Protein AF-A0A6H5GUN4-F1 (afdb_monomer_lite)

Sequence (93 aa):
MFGMSINWRPVVRRKHTVLPSVEFPQIAKNANQWSDINILLCGDPGTSKSQLLNYVYNLVPKSQYTSGKGSSAVGLTAYVTKDPETRQLVLQT

InterPro domains:
  IPR001208 MCM domain [PF00493] (29-92)
  IPR001208 MCM domain [PS50051] (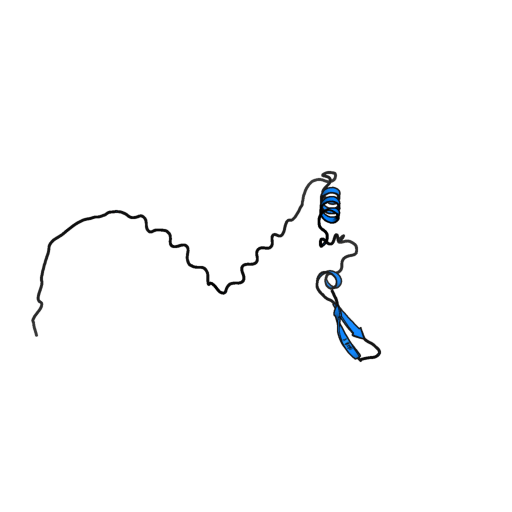35-93)
  IPR027417 P-loop containing nucleoside triphosphate hydrolase [G3DSA:3.40.50.300] (14-93)
  IPR031327 Mini-chromosome maintenance protein [PTHR11630] (35-92)

Radius of gyration: 31.81 Å; chains: 1; bounding box: 38×92×42 Å

Foldseek 3Di:
DDDDDDDDDDDDDDPPPPPPPPPPPPPPPPDPPDPDDDDDDDDDPPPCPVVVVVVVQVVDPPDDDDDVVPDDPCNVPWHWDQDPPPRDTDIDD

Structure (mmCIF, N/CA/C/O backbone):
data_AF-A0A6H5GUN4-F1
#
_entry.id   AF-A0A6H5GUN4-F1
#
loop_
_atom_site.group_PDB
_atom_site.id
_atom_site.type_symbol
_atom_site.label_atom_id
_atom_site.label_alt_id
_atom_site.label_comp_id
_atom_site.label_asym_id
_atom_site.label_entity_id
_atom_site.label_seq_id
_atom_site.pdbx_PDB_ins_code
_atom_site.Cartn_x
_atom_site.Cartn_y
_atom_site.Cartn_z
_atom_site.occupancy
_atom_site.B_iso_or_equiv
_atom_site.auth_seq_id
_atom_site.auth_comp_id
_atom_site.auth_asym_id
_atom_site.auth_atom_id
_atom_site.pdbx_PDB_model_num
ATOM 1 N N . MET A 1 1 ? -10.647 -81.117 15.711 1.00 44.69 1 MET A N 1
ATOM 2 C CA . MET A 1 1 ? -9.382 -81.651 15.173 1.00 44.69 1 MET A CA 1
ATOM 3 C C . MET A 1 1 ? -9.657 -82.139 13.752 1.00 44.69 1 MET A C 1
ATOM 5 O O . MET A 1 1 ? -10.500 -83.002 13.589 1.00 44.69 1 MET A O 1
ATOM 9 N N . PHE A 1 2 ? -8.994 -81.496 12.784 1.00 39.38 2 PHE A N 1
ATOM 10 C CA . PHE A 1 2 ? -8.870 -81.774 11.341 1.00 39.38 2 PHE A CA 1
ATOM 11 C C . PHE A 1 2 ? -10.087 -81.704 10.402 1.00 39.38 2 PHE A C 1
ATOM 13 O O . PHE A 1 2 ? -10.996 -82.518 10.432 1.00 39.38 2 PHE A O 1
ATOM 20 N N . GLY A 1 3 ? -9.991 -80.750 9.473 1.00 42.72 3 GLY A N 1
ATOM 21 C CA . GLY A 1 3 ? -10.811 -80.642 8.270 1.00 42.72 3 GLY A CA 1
ATOM 22 C C . GLY A 1 3 ? -10.320 -79.520 7.350 1.00 42.72 3 GLY A C 1
ATOM 23 O O . GLY A 1 3 ? -11.115 -78.693 6.922 1.00 42.72 3 GLY A O 1
ATOM 24 N N . MET A 1 4 ? -9.003 -79.433 7.106 1.00 45.06 4 MET A N 1
ATOM 25 C CA . MET A 1 4 ? -8.421 -78.554 6.080 1.00 45.06 4 MET A CA 1
ATOM 26 C C . MET A 1 4 ? -8.903 -79.026 4.702 1.00 45.06 4 MET A C 1
ATOM 28 O O . MET A 1 4 ? -8.427 -80.041 4.202 1.00 45.06 4 MET A O 1
ATOM 32 N N . SER A 1 5 ? -9.839 -78.294 4.093 1.00 46.56 5 SER A N 1
ATOM 33 C CA . SER A 1 5 ? -10.202 -78.483 2.688 1.00 46.56 5 SER A CA 1
ATOM 34 C C . SER A 1 5 ? -9.378 -77.529 1.833 1.00 46.56 5 SER A C 1
ATOM 36 O O . SER A 1 5 ? -9.562 -76.312 1.839 1.00 46.56 5 SER A O 1
ATOM 38 N N . ILE A 1 6 ? -8.405 -78.118 1.154 1.00 50.44 6 ILE A N 1
ATOM 39 C CA . ILE A 1 6 ? -7.510 -77.488 0.199 1.00 50.44 6 ILE A CA 1
ATOM 40 C C . ILE A 1 6 ? -8.197 -77.618 -1.163 1.00 50.44 6 ILE A C 1
ATOM 42 O O . ILE A 1 6 ? -8.400 -78.739 -1.624 1.00 50.44 6 ILE A O 1
ATOM 46 N N . ASN A 1 7 ? -8.527 -76.510 -1.831 1.00 38.34 7 ASN A N 1
ATOM 47 C CA . ASN A 1 7 ? -8.867 -76.558 -3.254 1.00 38.34 7 ASN A CA 1
ATOM 48 C C . ASN A 1 7 ? -7.968 -75.607 -4.052 1.00 38.34 7 ASN A C 1
ATOM 50 O O . ASN A 1 7 ? -7.958 -74.392 -3.849 1.00 38.34 7 ASN A O 1
ATOM 54 N N . TRP A 1 8 ? -7.174 -76.213 -4.932 1.00 37.06 8 TRP A N 1
ATOM 55 C CA . TRP A 1 8 ? -6.163 -75.597 -5.776 1.00 37.06 8 TRP A CA 1
ATOM 56 C C . TRP A 1 8 ? -6.631 -75.586 -7.247 1.00 37.06 8 TRP A C 1
ATOM 58 O O . TRP A 1 8 ? -6.685 -76.641 -7.869 1.00 37.06 8 TRP A O 1
ATOM 68 N N . ARG A 1 9 ? -6.745 -74.360 -7.805 1.00 33.75 9 ARG A N 1
ATOM 69 C CA . ARG A 1 9 ? -6.527 -73.929 -9.224 1.00 33.75 9 ARG A CA 1
ATOM 70 C C . ARG A 1 9 ? -7.668 -74.180 -10.246 1.00 33.75 9 ARG A C 1
ATOM 72 O O . ARG A 1 9 ? -8.448 -75.091 -10.019 1.00 33.75 9 ARG A O 1
ATOM 79 N N . PRO A 1 10 ? -7.773 -73.415 -11.377 1.00 39.62 10 PRO A N 1
ATOM 80 C CA . PRO A 1 10 ? -6.713 -72.649 -12.064 1.00 39.62 10 PRO A CA 1
ATOM 81 C C . PRO A 1 10 ? -7.027 -71.222 -12.599 1.00 39.62 10 PRO A C 1
ATOM 83 O O . PRO A 1 10 ? -8.116 -70.887 -13.033 1.00 39.62 10 PRO A O 1
ATOM 86 N N . VAL A 1 11 ? -5.967 -70.402 -12.600 1.00 60.56 11 VAL A N 1
ATOM 87 C CA . VAL A 1 11 ? -5.488 -69.460 -13.639 1.00 60.56 11 VAL A CA 1
ATOM 88 C C . VAL A 1 11 ? -6.471 -69.000 -14.734 1.00 60.56 11 VAL A C 1
ATOM 90 O O . VAL A 1 11 ? -6.701 -69.730 -15.688 1.00 60.56 11 VAL A O 1
ATOM 93 N N . VAL A 1 12 ? -6.792 -67.696 -14.746 1.00 47.34 12 VAL A N 1
ATOM 94 C CA . VAL A 1 12 ? -6.794 -66.886 -15.983 1.00 47.34 12 VAL A CA 1
ATOM 95 C C . VAL A 1 12 ? -6.111 -65.545 -15.714 1.00 47.34 12 VAL A C 1
ATOM 97 O O . VAL A 1 12 ? -6.619 -64.665 -15.025 1.00 47.34 12 VAL A O 1
ATOM 100 N N . ARG A 1 13 ? -4.918 -65.402 -16.296 1.00 48.44 13 ARG A N 1
ATOM 101 C CA . ARG A 1 13 ? -4.229 -64.128 -16.496 1.00 48.44 13 ARG A CA 1
ATOM 102 C C . ARG A 1 13 ? -5.042 -63.261 -17.460 1.00 48.44 13 ARG A C 1
ATOM 104 O O . ARG A 1 13 ? -5.152 -63.602 -18.632 1.00 48.44 13 ARG A O 1
ATOM 111 N N . ARG A 1 14 ? -5.458 -62.078 -17.017 1.00 35.81 14 ARG A N 1
ATOM 112 C CA . ARG A 1 14 ? -5.480 -60.878 -17.865 1.00 35.81 14 ARG A CA 1
ATOM 113 C C . ARG A 1 14 ? -4.844 -59.738 -17.086 1.00 35.81 14 ARG A C 1
ATOM 115 O O . ARG A 1 14 ? -5.518 -59.000 -16.383 1.00 35.81 14 ARG A O 1
ATOM 122 N N . LYS A 1 15 ? -3.523 -59.596 -17.211 1.00 39.84 15 LYS A N 1
ATOM 123 C CA . LYS A 1 15 ? -2.872 -58.316 -16.923 1.00 39.84 15 LYS A CA 1
ATOM 124 C C . LYS A 1 15 ? -3.169 -57.382 -18.096 1.00 39.84 15 LYS A C 1
ATOM 126 O O . LYS A 1 15 ? -2.321 -57.181 -18.954 1.00 39.84 15 LYS A O 1
ATOM 131 N N . HIS A 1 16 ? -4.386 -56.850 -18.151 1.00 40.91 16 HIS A N 1
ATOM 132 C CA . HIS A 1 16 ? -4.538 -55.513 -18.699 1.00 40.91 16 HIS A CA 1
ATOM 133 C C . HIS A 1 16 ? -4.050 -54.594 -17.589 1.00 40.91 16 HIS A C 1
ATOM 135 O O . HIS A 1 16 ? -4.757 -54.372 -16.609 1.00 40.91 16 HIS A O 1
ATOM 141 N N . THR A 1 17 ? -2.806 -54.136 -17.695 1.00 42.22 17 THR A N 1
ATOM 142 C CA . THR A 1 17 ? -2.325 -53.001 -16.911 1.00 42.22 17 THR A CA 1
ATOM 143 C C . THR A 1 17 ? -3.094 -51.780 -17.408 1.00 42.22 17 THR A C 1
ATOM 145 O O . THR A 1 17 ? -2.604 -51.005 -18.222 1.00 42.22 17 THR A O 1
ATOM 148 N N . VAL A 1 18 ? -4.343 -51.642 -16.966 1.00 51.47 18 VAL A N 1
ATOM 149 C CA . VAL A 1 18 ? -4.916 -50.321 -16.754 1.00 51.47 18 VAL A CA 1
ATOM 150 C C . VAL A 1 18 ? -3.984 -49.690 -15.736 1.00 51.47 18 VAL A C 1
ATOM 152 O O . VAL A 1 18 ? -3.934 -50.114 -14.581 1.00 51.47 18 VAL A O 1
ATOM 155 N N . LEU A 1 19 ? -3.140 -48.766 -16.204 1.00 50.38 19 LEU A N 1
ATOM 156 C CA . LEU A 1 19 ? -2.488 -47.822 -15.307 1.00 50.38 19 LEU A CA 1
ATOM 157 C C . LEU A 1 19 ? -3.595 -47.333 -14.374 1.00 50.38 19 LEU A C 1
ATOM 159 O O . LEU A 1 19 ? -4.659 -46.986 -14.900 1.00 50.38 19 LEU A O 1
ATOM 163 N N . PRO A 1 20 ? -3.420 -47.385 -13.041 1.00 47.28 20 PRO A N 1
ATOM 164 C CA . PRO A 1 20 ? -4.426 -46.832 -12.160 1.00 47.28 20 PRO A CA 1
ATOM 165 C C . PRO A 1 20 ? -4.644 -45.412 -12.657 1.00 47.28 20 PRO A C 1
ATOM 167 O O . PRO A 1 20 ? -3.698 -44.622 -12.709 1.00 47.28 20 PRO A O 1
ATOM 170 N N . SER A 1 21 ? -5.860 -45.133 -13.134 1.00 48.66 21 SER A N 1
ATOM 171 C CA . SER A 1 21 ? -6.334 -43.771 -13.268 1.00 48.66 21 SER A CA 1
ATOM 172 C C . SER A 1 21 ? -5.927 -43.126 -11.962 1.00 48.66 21 SER A C 1
ATOM 174 O O . SER A 1 21 ? -6.325 -43.603 -10.900 1.00 48.66 21 SER A O 1
ATOM 176 N N . VAL A 1 22 ? -5.000 -42.173 -12.035 1.00 54.50 22 VAL A N 1
ATOM 177 C CA . VAL A 1 22 ? -4.599 -41.401 -10.874 1.00 54.50 22 VAL A CA 1
ATOM 178 C C . VAL A 1 22 ? -5.875 -40.673 -10.497 1.00 54.50 22 VAL A C 1
ATOM 180 O O . VAL A 1 22 ? -6.218 -39.654 -11.090 1.00 54.50 22 VAL A O 1
ATOM 183 N N . GLU A 1 23 ? -6.660 -41.287 -9.615 1.00 53.34 23 GLU A N 1
ATOM 184 C CA . GLU A 1 23 ? -7.741 -40.630 -8.916 1.00 53.34 23 GLU A CA 1
ATOM 185 C C . GLU A 1 23 ? -7.030 -39.546 -8.134 1.00 53.34 23 GLU A C 1
ATOM 187 O O . GLU A 1 23 ? -6.453 -39.787 -7.072 1.00 53.34 23 GLU A O 1
ATOM 192 N N . PHE A 1 24 ? -6.975 -38.359 -8.741 1.00 57.06 24 PHE A N 1
ATOM 193 C CA . PHE A 1 24 ? -6.639 -37.150 -8.030 1.00 57.06 24 PHE A CA 1
ATOM 194 C C . PHE A 1 24 ? -7.502 -37.188 -6.769 1.00 57.06 24 PHE A C 1
ATOM 196 O O . PHE A 1 24 ? -8.730 -37.286 -6.899 1.00 57.06 24 PHE A O 1
ATOM 203 N N . PRO A 1 25 ? -6.887 -37.216 -5.571 1.00 56.22 25 PRO A N 1
ATOM 204 C CA . PRO A 1 25 ? -7.645 -37.254 -4.341 1.00 56.22 25 PRO A CA 1
ATOM 205 C C . PRO A 1 25 ? -8.665 -36.128 -4.432 1.00 56.22 25 PRO A C 1
ATOM 207 O O . PRO A 1 25 ? -8.297 -35.002 -4.766 1.00 56.22 25 PRO A O 1
ATOM 210 N N . GLN A 1 26 ? -9.941 -36.443 -4.214 1.00 63.28 26 GLN A N 1
ATOM 211 C CA . GLN A 1 26 ? -11.007 -35.449 -4.155 1.00 63.28 26 GLN A CA 1
ATOM 212 C C . GLN A 1 26 ? -10.738 -34.588 -2.919 1.00 63.28 26 GLN A C 1
ATOM 214 O O . GLN A 1 26 ? -11.261 -34.861 -1.836 1.00 63.28 26 GLN A O 1
ATOM 219 N N . ILE A 1 27 ? -9.829 -33.617 -3.074 1.00 64.19 27 ILE A N 1
ATOM 220 C CA . ILE A 1 27 ? -9.437 -32.639 -2.066 1.00 64.19 27 ILE A CA 1
ATOM 221 C C . ILE A 1 27 ? -10.740 -32.105 -1.490 1.00 64.19 27 ILE A C 1
ATOM 223 O O . ILE A 1 27 ? -11.634 -31.709 -2.238 1.00 64.19 27 ILE A O 1
ATOM 227 N N . ALA A 1 28 ? -10.862 -32.238 -0.169 1.00 60.25 28 ALA A N 1
ATOM 228 C CA . ALA A 1 28 ? -12.084 -32.050 0.594 1.00 60.25 28 ALA A CA 1
ATOM 229 C C . ALA A 1 28 ? -12.970 -30.950 -0.007 1.00 60.25 28 ALA A C 1
ATOM 231 O O . ALA A 1 28 ? -12.572 -29.790 -0.060 1.00 60.25 28 ALA A O 1
ATOM 232 N N . LYS A 1 29 ? -14.194 -31.314 -0.410 1.00 61.84 29 LYS A N 1
ATOM 233 C CA . LYS A 1 29 ? -15.192 -30.425 -1.042 1.00 61.84 29 LYS A CA 1
ATOM 234 C C . LYS A 1 29 ? -15.592 -29.199 -0.192 1.00 61.84 29 LYS A C 1
ATOM 236 O O . LYS A 1 29 ? -16.384 -28.387 -0.645 1.00 61.84 29 LYS A O 1
ATOM 241 N N . ASN A 1 30 ? -15.036 -29.076 1.016 1.00 62.38 30 ASN A N 1
ATOM 242 C CA . ASN A 1 30 ? -15.262 -28.002 1.983 1.00 62.38 30 ASN A CA 1
ATOM 243 C C . ASN A 1 30 ? -13.993 -27.176 2.273 1.00 62.38 30 ASN A C 1
ATOM 245 O O . ASN A 1 30 ? -13.978 -26.390 3.218 1.00 62.38 30 ASN A O 1
ATOM 249 N N . ALA A 1 31 ? -12.906 -27.372 1.521 1.00 67.44 31 ALA A N 1
ATOM 250 C CA . ALA A 1 31 ? -11.752 -26.491 1.601 1.00 67.44 31 ALA A CA 1
ATOM 251 C C . ALA A 1 31 ? -12.031 -25.249 0.747 1.00 67.44 31 ALA A C 1
ATOM 253 O O . ALA A 1 31 ? -12.161 -25.350 -0.472 1.00 67.44 31 ALA A O 1
ATOM 254 N N . ASN A 1 32 ? -12.107 -24.077 1.380 1.00 70.81 32 ASN A N 1
ATOM 255 C CA . ASN A 1 32 ? -12.063 -22.809 0.659 1.00 70.81 32 ASN A CA 1
ATOM 256 C C . ASN A 1 32 ? -10.697 -22.716 -0.030 1.00 70.81 32 ASN A C 1
ATOM 258 O O . ASN A 1 32 ? -9.685 -22.440 0.613 1.00 70.81 32 ASN A O 1
ATOM 262 N N . GLN A 1 33 ? -10.657 -23.008 -1.327 1.00 74.75 33 GLN A N 1
ATOM 263 C CA . GLN A 1 33 ? -9.453 -22.836 -2.127 1.00 74.75 33 GLN A CA 1
ATOM 264 C C . GLN A 1 33 ? -9.291 -21.340 -2.401 1.00 74.75 33 GLN A C 1
ATOM 266 O O . GLN A 1 33 ? -10.056 -20.766 -3.173 1.00 74.75 33 GLN A O 1
ATOM 271 N N . TRP A 1 34 ? -8.326 -20.695 -1.744 1.00 72.00 34 TRP A N 1
ATOM 272 C CA . TRP A 1 34 ? -7.970 -19.317 -2.073 1.00 72.00 34 TRP A CA 1
ATOM 273 C C . TRP A 1 34 ? -7.371 -19.273 -3.479 1.00 72.00 34 TRP A C 1
ATOM 275 O O . TRP A 1 34 ? -6.346 -19.895 -3.749 1.00 72.00 34 TRP A O 1
ATOM 285 N N . SER A 1 35 ? -8.040 -18.551 -4.374 1.00 80.12 35 SER A N 1
ATOM 286 C CA . SER A 1 35 ? -7.652 -18.368 -5.775 1.00 80.12 35 SER A CA 1
ATOM 287 C C . SER A 1 35 ? -6.748 -17.151 -6.005 1.00 80.12 35 SER A C 1
ATOM 289 O O . SER A 1 35 ? -6.497 -16.790 -7.153 1.00 80.12 35 SER A O 1
ATOM 291 N N . ASP A 1 36 ? -6.287 -16.496 -4.939 1.00 87.56 36 ASP A N 1
ATOM 292 C CA . ASP A 1 36 ? -5.589 -15.215 -5.027 1.00 87.56 36 ASP A CA 1
ATOM 293 C C . ASP A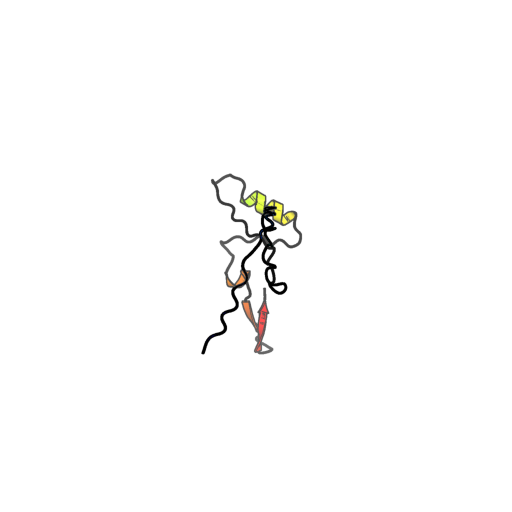 1 36 ? -4.077 -15.394 -5.206 1.00 87.56 36 ASP A C 1
ATOM 295 O O . ASP A 1 36 ? -3.440 -16.235 -4.568 1.00 87.56 36 ASP A O 1
ATOM 299 N N . ILE A 1 37 ? -3.494 -14.579 -6.088 1.00 88.25 37 ILE A N 1
ATOM 300 C CA . ILE A 1 37 ? -2.079 -14.648 -6.467 1.00 88.25 37 ILE A CA 1
ATOM 301 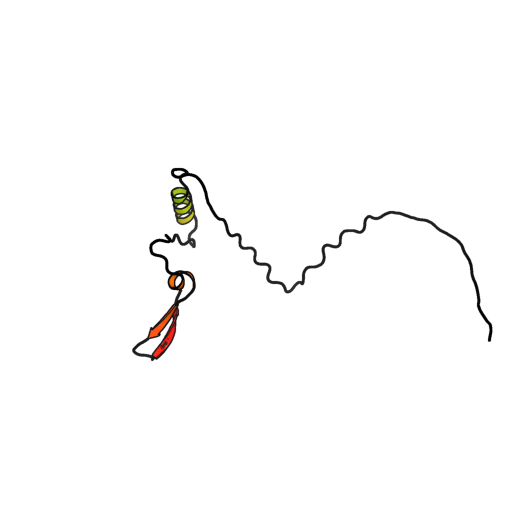C C . ILE A 1 37 ? -1.359 -13.405 -5.948 1.00 88.25 37 ILE A C 1
ATOM 303 O O . ILE A 1 37 ? -1.716 -12.280 -6.293 1.00 88.25 37 ILE A O 1
ATOM 307 N N . ASN A 1 38 ? -0.285 -13.620 -5.185 1.00 90.19 38 ASN A N 1
ATOM 308 C CA . ASN A 1 38 ? 0.607 -12.561 -4.717 1.00 90.19 38 ASN A CA 1
ATOM 309 C C . ASN A 1 38 ? 1.863 -12.512 -5.594 1.00 90.19 38 ASN A C 1
ATOM 311 O O . ASN A 1 38 ? 2.537 -13.527 -5.772 1.00 90.19 38 ASN A O 1
ATOM 315 N N . ILE A 1 39 ? 2.198 -11.334 -6.126 1.00 90.56 39 ILE A N 1
ATOM 316 C CA . ILE A 1 39 ? 3.344 -11.138 -7.025 1.00 90.56 39 ILE A CA 1
ATOM 317 C C . ILE A 1 39 ? 4.302 -10.117 -6.407 1.00 90.56 39 ILE A C 1
ATOM 319 O O . ILE A 1 39 ? 3.893 -9.023 -6.027 1.00 90.56 39 ILE A O 1
ATOM 323 N N . LEU A 1 40 ? 5.591 -10.461 -6.347 1.00 92.00 40 LEU A N 1
ATOM 324 C CA . LEU A 1 40 ? 6.669 -9.561 -5.934 1.00 92.00 40 LEU A CA 1
ATOM 325 C C . LEU A 1 40 ? 7.501 -9.155 -7.154 1.00 92.00 40 LEU A C 1
ATOM 327 O O . LEU A 1 40 ? 7.989 -10.011 -7.888 1.00 92.00 40 LEU A O 1
ATOM 331 N N . LEU A 1 41 ? 7.714 -7.852 -7.339 1.00 89.25 41 LEU A N 1
ATOM 332 C CA . LEU A 1 41 ? 8.524 -7.310 -8.430 1.00 89.25 41 LEU A CA 1
ATOM 333 C C . LEU A 1 41 ? 9.865 -6.778 -7.898 1.00 89.25 41 LEU A C 1
ATOM 335 O O . LEU A 1 41 ? 9.912 -5.757 -7.213 1.00 89.25 41 LEU A O 1
ATOM 339 N N . CYS A 1 42 ? 10.968 -7.448 -8.242 1.00 90.56 42 CYS A N 1
ATOM 340 C CA . CYS A 1 42 ? 12.338 -7.053 -7.889 1.00 90.56 42 CYS A CA 1
ATOM 341 C C . CYS A 1 42 ? 13.202 -6.901 -9.157 1.00 90.56 42 CYS A C 1
ATOM 343 O O . CYS A 1 42 ? 12.891 -7.491 -10.184 1.00 90.56 42 CYS A O 1
ATOM 345 N N . GLY A 1 43 ? 14.249 -6.070 -9.118 1.00 91.56 43 GLY A N 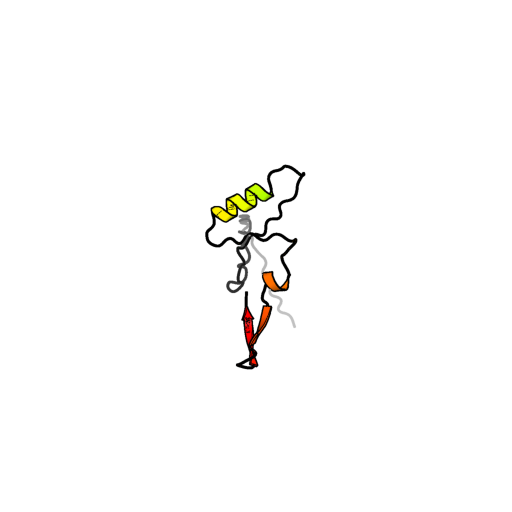1
ATOM 346 C CA . GLY A 1 43 ? 15.102 -5.795 -10.287 1.00 91.56 43 GLY A CA 1
ATOM 347 C C . GLY A 1 43 ? 15.927 -4.513 -10.159 1.00 91.56 43 GLY A C 1
ATOM 348 O O . GLY A 1 43 ? 15.859 -3.832 -9.130 1.00 91.56 43 GLY A O 1
ATOM 349 N N . ASP A 1 44 ? 16.641 -4.150 -11.217 1.00 92.38 44 ASP A N 1
ATOM 350 C CA . ASP A 1 44 ? 17.542 -2.995 -11.237 1.00 92.38 44 ASP A CA 1
ATOM 351 C C . ASP A 1 44 ? 16.810 -1.642 -11.149 1.00 92.38 44 ASP A C 1
ATOM 353 O O . ASP A 1 44 ? 15.644 -1.525 -11.565 1.00 92.38 44 ASP A O 1
ATOM 357 N N . PRO A 1 45 ? 17.455 -0.594 -10.607 1.00 86.44 45 PRO A N 1
ATOM 358 C CA . PRO A 1 45 ? 16.932 0.767 -10.685 1.00 86.44 45 PRO A CA 1
ATOM 359 C C . PRO A 1 45 ? 16.797 1.195 -12.157 1.00 86.44 45 PRO A C 1
ATOM 361 O O . PRO A 1 45 ? 17.684 0.955 -12.965 1.00 86.44 45 PRO A O 1
ATOM 364 N N . GLY A 1 46 ? 15.672 1.818 -12.519 1.00 85.81 46 GLY A N 1
ATOM 365 C CA . GLY A 1 46 ? 15.399 2.251 -13.901 1.00 85.81 46 GLY A CA 1
ATOM 366 C C . GLY A 1 46 ? 14.548 1.289 -14.742 1.00 85.81 46 GLY A C 1
ATOM 367 O O . GLY A 1 46 ? 14.135 1.642 -15.840 1.00 85.81 46 GLY A O 1
ATOM 368 N N . THR A 1 47 ? 14.172 0.122 -14.215 1.00 87.31 47 THR A N 1
ATOM 369 C CA . THR A 1 47 ? 13.323 -0.877 -14.910 1.00 87.31 47 THR A CA 1
ATOM 370 C C . THR A 1 47 ? 11.818 -0.554 -14.909 1.00 87.31 47 THR A C 1
ATOM 372 O O . THR A 1 47 ? 10.985 -1.439 -15.070 1.00 87.31 47 THR A O 1
ATOM 375 N N . SER A 1 48 ? 11.428 0.711 -14.708 1.00 89.44 48 SER A N 1
ATOM 376 C CA . SER A 1 48 ? 10.025 1.178 -14.744 1.00 89.44 48 SER A CA 1
ATOM 377 C C . SER A 1 48 ? 9.026 0.417 -13.845 1.00 89.44 48 SER A C 1
ATOM 379 O O . SER A 1 48 ? 7.817 0.529 -14.035 1.00 89.44 48 SER A O 1
ATOM 381 N N . LYS A 1 49 ? 9.496 -0.305 -12.815 1.00 92.31 49 LYS A N 1
ATOM 382 C CA . LYS A 1 49 ? 8.658 -1.098 -11.890 1.00 92.31 49 LYS A CA 1
ATOM 383 C C . LYS A 1 49 ? 7.507 -0.295 -11.272 1.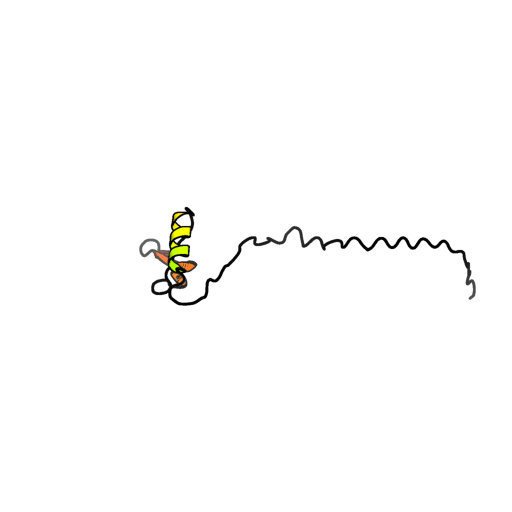00 92.31 49 LYS A C 1
ATOM 385 O O . LYS A 1 49 ? 6.368 -0.748 -11.271 1.00 92.31 49 LYS A O 1
ATOM 390 N N . SER A 1 50 ? 7.777 0.923 -10.804 1.00 90.88 50 SER A N 1
ATOM 391 C CA . SER A 1 50 ? 6.742 1.801 -10.238 1.00 90.88 50 SER A CA 1
ATOM 392 C C . SER A 1 50 ? 5.770 2.332 -11.297 1.00 90.88 50 SER A C 1
ATOM 394 O O . SER A 1 50 ? 4.592 2.514 -11.010 1.00 90.88 50 SER A O 1
ATOM 396 N N . GLN A 1 51 ? 6.237 2.540 -12.534 1.00 92.06 51 GLN A N 1
ATOM 397 C CA . GLN A 1 51 ? 5.392 2.985 -13.645 1.00 92.06 51 GLN A CA 1
ATOM 398 C C . GLN A 1 51 ? 4.385 1.900 -14.041 1.00 92.06 51 GLN A C 1
ATOM 400 O O . GLN A 1 51 ? 3.224 2.208 -14.292 1.00 92.06 51 GLN A O 1
ATOM 405 N N . LEU A 1 52 ? 4.816 0.634 -14.040 1.00 92.06 52 LEU A N 1
ATOM 406 C CA . LEU A 1 52 ? 3.945 -0.520 -14.259 1.00 92.06 52 LEU A CA 1
ATOM 407 C C . LEU A 1 52 ? 2.834 -0.583 -13.199 1.00 92.06 52 LEU A C 1
ATOM 409 O O . LEU A 1 52 ? 1.666 -0.717 -13.549 1.00 92.06 52 LEU A O 1
ATOM 413 N N . LEU A 1 53 ? 3.184 -0.444 -11.915 1.00 91.38 53 LEU A N 1
ATOM 414 C CA . LEU A 1 53 ? 2.205 -0.468 -10.822 1.00 91.38 53 LEU A CA 1
ATOM 415 C C . LEU A 1 53 ? 1.191 0.679 -10.932 1.00 91.38 53 LEU A C 1
ATOM 417 O O . LEU A 1 53 ? -0.004 0.441 -10.794 1.00 91.38 53 LEU A O 1
ATOM 421 N N . ASN A 1 54 ? 1.644 1.894 -11.257 1.00 92.12 54 ASN A N 1
ATOM 422 C CA . ASN A 1 54 ? 0.755 3.038 -11.494 1.00 92.12 54 ASN A CA 1
ATOM 423 C C . ASN A 1 54 ? -0.160 2.823 -12.709 1.00 92.12 54 ASN A C 1
ATOM 425 O O . ASN A 1 54 ? -1.325 3.215 -12.698 1.00 92.12 54 ASN A O 1
ATOM 429 N N . TYR A 1 55 ? 0.357 2.195 -13.765 1.00 93.25 55 TYR A N 1
ATOM 430 C CA . TYR A 1 55 ? -0.429 1.874 -14.949 1.00 93.25 55 TYR A CA 1
ATOM 431 C C . TYR A 1 55 ? -1.534 0.860 -14.632 1.00 93.25 55 TYR A C 1
ATOM 433 O O . TYR A 1 55 ? -2.696 1.104 -14.947 1.00 93.25 55 TYR A O 1
ATOM 441 N N . VAL A 1 56 ? -1.197 -0.232 -13.938 1.00 92.88 56 VAL A N 1
ATOM 442 C CA . VAL A 1 56 ? -2.177 -1.227 -13.473 1.00 92.88 56 VAL A CA 1
ATOM 443 C C . VAL A 1 56 ? -3.195 -0.595 -12.523 1.00 92.88 56 VAL A C 1
ATOM 445 O O . VAL A 1 56 ? -4.381 -0.908 -12.621 1.00 92.88 56 VAL A O 1
ATOM 448 N N . TYR A 1 57 ? -2.759 0.330 -11.663 1.00 92.69 57 TYR A N 1
ATOM 449 C CA . TYR A 1 57 ? -3.649 1.042 -10.751 1.00 92.69 57 TYR A CA 1
ATOM 450 C C . TYR A 1 57 ? -4.755 1.808 -11.493 1.00 92.69 57 TYR A C 1
ATOM 452 O O . TYR A 1 57 ? -5.931 1.711 -11.156 1.00 92.69 57 TYR A O 1
ATOM 460 N N . ASN A 1 58 ? -4.390 2.496 -12.576 1.00 93.12 58 ASN A N 1
ATOM 461 C CA . ASN A 1 58 ? -5.348 3.227 -13.405 1.00 93.12 58 ASN A CA 1
ATOM 462 C C . ASN A 1 58 ? -6.265 2.309 -14.232 1.00 93.12 58 ASN A C 1
ATOM 464 O O . ASN A 1 58 ? -7.354 2.724 -14.622 1.00 93.12 58 ASN A O 1
ATOM 468 N N . LEU A 1 59 ? -5.833 1.078 -14.525 1.00 95.12 59 LEU A N 1
ATOM 469 C CA . LEU A 1 59 ? -6.630 0.105 -15.275 1.00 95.12 59 LEU A CA 1
ATOM 470 C C . LEU A 1 59 ? -7.682 -0.595 -14.408 1.00 95.12 59 LEU A C 1
ATOM 472 O O . LEU A 1 59 ? -8.758 -0.928 -14.907 1.00 95.12 59 LEU A O 1
ATOM 476 N N . VAL A 1 60 ? -7.376 -0.862 -13.134 1.00 93.69 60 VAL A N 1
ATOM 477 C CA . VAL A 1 60 ? -8.226 -1.681 -12.262 1.00 93.69 60 VAL A CA 1
ATOM 478 C C . VAL A 1 60 ? -8.977 -0.799 -11.256 1.00 93.69 60 VAL A C 1
ATOM 480 O O . VAL A 1 60 ? -8.359 -0.295 -10.317 1.00 93.69 60 VAL A O 1
ATOM 483 N N . PRO A 1 61 ? -10.321 -0.702 -11.336 1.00 88.44 61 PRO A N 1
ATOM 484 C CA . PRO A 1 61 ? -11.122 0.250 -10.552 1.00 88.44 61 PRO A CA 1
ATOM 485 C C . PRO A 1 61 ? -11.165 -0.014 -9.036 1.00 88.44 61 PRO A C 1
ATOM 487 O O . PRO A 1 61 ? -11.700 0.798 -8.290 1.00 88.44 61 PRO A O 1
ATOM 490 N N . LYS A 1 62 ? -10.644 -1.154 -8.568 1.00 88.25 62 LYS A N 1
ATOM 491 C CA . LYS A 1 62 ? -10.580 -1.532 -7.142 1.00 88.25 62 LYS A CA 1
ATOM 492 C C . LYS A 1 62 ? -9.158 -1.653 -6.603 1.00 88.25 62 LYS A C 1
ATOM 494 O O . LYS A 1 62 ? -8.975 -2.018 -5.445 1.00 88.25 62 LYS A O 1
ATOM 499 N N . SER A 1 63 ? -8.157 -1.432 -7.447 1.00 89.50 63 SER A N 1
ATOM 500 C CA . SER A 1 63 ? -6.773 -1.511 -7.002 1.00 89.50 63 SER A CA 1
ATOM 501 C C . SER A 1 63 ? -6.446 -0.316 -6.106 1.00 89.50 63 SER A C 1
ATOM 503 O O . SER A 1 63 ? -7.018 0.757 -6.268 1.00 89.50 63 SER A O 1
ATOM 505 N N . GLN A 1 64 ? -5.558 -0.515 -5.135 1.00 88.19 64 GLN A N 1
ATOM 506 C CA . GLN A 1 64 ? -5.074 0.535 -4.243 1.00 88.19 64 GLN A CA 1
ATOM 507 C C . GLN A 1 64 ? -3.553 0.567 -4.326 1.00 88.19 64 GLN A C 1
ATOM 509 O O . GLN A 1 64 ? -2.887 -0.420 -4.010 1.00 88.19 64 GLN A O 1
ATOM 514 N N . TYR A 1 65 ? -2.997 1.686 -4.787 1.00 89.75 65 TYR A N 1
ATOM 515 C CA . TYR A 1 65 ? -1.554 1.891 -4.815 1.00 89.75 65 TYR A CA 1
ATOM 516 C C . TYR A 1 65 ? -1.095 2.513 -3.496 1.00 89.75 65 TYR A C 1
ATOM 518 O O . TYR A 1 65 ? -1.574 3.569 -3.091 1.00 89.75 65 TYR A O 1
ATOM 526 N N . THR A 1 66 ? -0.138 1.869 -2.829 1.00 87.69 66 THR A N 1
ATOM 527 C CA . THR A 1 66 ? 0.393 2.319 -1.540 1.00 87.69 66 THR A CA 1
ATOM 528 C C . THR A 1 66 ? 1.919 2.297 -1.562 1.00 87.69 66 THR A C 1
ATOM 530 O O . THR A 1 66 ? 2.533 1.381 -2.109 1.00 87.69 66 THR A O 1
ATOM 533 N N . SER A 1 67 ? 2.549 3.327 -0.997 1.00 85.44 67 SER A N 1
ATOM 534 C CA . SER A 1 67 ? 4.008 3.470 -0.962 1.00 85.44 67 SER A CA 1
ATOM 535 C C . SER A 1 67 ? 4.518 3.300 0.463 1.00 85.44 67 SER A C 1
ATOM 537 O O . SER A 1 67 ? 4.151 4.064 1.355 1.00 85.44 67 SER A O 1
ATOM 539 N N . GLY A 1 68 ? 5.434 2.350 0.666 1.00 78.75 68 GLY A N 1
ATOM 540 C CA . GLY A 1 68 ? 5.895 1.911 1.990 1.00 78.75 68 GLY A CA 1
ATOM 541 C C . GLY A 1 68 ? 6.574 2.965 2.877 1.00 78.75 68 GLY A C 1
ATOM 542 O O . GLY A 1 68 ? 6.908 2.657 4.013 1.00 78.75 68 GLY A O 1
ATOM 543 N N . LYS A 1 69 ? 6.774 4.204 2.406 1.00 79.31 69 LYS A N 1
ATOM 544 C CA . LYS A 1 69 ? 7.266 5.309 3.250 1.00 79.31 69 LYS A CA 1
ATOM 545 C C . LYS A 1 69 ? 6.179 5.942 4.132 1.00 79.31 69 LYS A C 1
ATOM 547 O O . LYS A 1 69 ? 6.529 6.578 5.117 1.00 79.31 69 LYS A O 1
ATOM 552 N N . GLY A 1 70 ? 4.898 5.793 3.785 1.00 74.44 70 GLY A N 1
ATOM 553 C CA . GLY A 1 70 ? 3.764 6.342 4.549 1.00 74.44 70 GLY A CA 1
ATOM 554 C C . GLY A 1 70 ? 2.753 5.292 5.016 1.00 74.44 70 GLY A C 1
ATOM 555 O O . GLY A 1 70 ? 1.821 5.620 5.744 1.00 74.44 70 GLY A O 1
ATOM 556 N N . SER A 1 71 ? 2.924 4.036 4.605 1.00 82.12 71 SER A N 1
ATOM 557 C CA . SER A 1 71 ? 1.998 2.948 4.916 1.00 82.12 71 SER A CA 1
ATOM 558 C C . SER A 1 71 ? 2.363 2.294 6.248 1.00 82.12 71 SER A C 1
ATOM 560 O O . SER A 1 71 ? 3.445 1.732 6.404 1.00 82.12 71 SER A O 1
ATOM 562 N N . SER A 1 72 ? 1.445 2.352 7.208 1.00 78.56 72 SER A N 1
ATOM 563 C CA . SER A 1 72 ? 1.528 1.627 8.480 1.00 78.56 72 SER A CA 1
ATOM 564 C C . SER A 1 72 ? 0.814 0.279 8.365 1.00 78.56 72 SER A C 1
ATOM 566 O O . SER A 1 72 ? -0.200 0.179 7.678 1.00 78.56 72 SER A O 1
ATOM 568 N N . ALA A 1 73 ? 1.286 -0.743 9.090 1.00 79.12 73 ALA A N 1
ATOM 569 C CA . ALA A 1 73 ? 0.623 -2.051 9.176 1.00 79.12 73 ALA A CA 1
ATOM 570 C C . ALA A 1 73 ? -0.854 -1.938 9.607 1.00 79.12 73 ALA A C 1
ATOM 572 O O . ALA A 1 73 ? -1.713 -2.676 9.126 1.00 79.12 73 ALA A O 1
ATOM 573 N N . VAL A 1 74 ? -1.144 -0.956 10.465 1.00 79.75 74 VAL A N 1
ATOM 574 C CA . VAL A 1 74 ? -2.481 -0.652 10.988 1.00 79.75 74 VAL A CA 1
ATOM 575 C C . VAL A 1 74 ? -3.401 -0.087 9.894 1.00 79.75 74 VAL A C 1
ATOM 577 O O . VAL A 1 74 ? -4.573 -0.439 9.846 1.00 79.75 74 VAL A O 1
ATOM 580 N N . GLY A 1 75 ? -2.865 0.713 8.965 1.00 82.06 75 GLY A N 1
ATOM 581 C CA . GLY A 1 75 ? -3.620 1.284 7.839 1.00 82.06 75 GLY A CA 1
ATOM 582 C C . GLY A 1 75 ? -3.734 0.375 6.610 1.00 82.06 75 GLY A C 1
ATOM 583 O O . GLY A 1 75 ? -4.340 0.772 5.626 1.00 82.06 75 GLY A O 1
ATOM 584 N N . LEU A 1 76 ? -3.119 -0.814 6.629 1.00 85.19 76 LEU A N 1
ATOM 585 C CA . LEU A 1 76 ? -3.217 -1.800 5.542 1.00 85.19 76 LEU A CA 1
ATOM 586 C C . LEU A 1 76 ? -4.201 -2.934 5.844 1.00 85.19 76 LEU A C 1
ATOM 588 O O . LEU A 1 76 ? -4.622 -3.625 4.922 1.00 85.19 76 LEU A O 1
ATOM 592 N N . THR A 1 77 ? -4.515 -3.164 7.121 1.00 84.94 77 THR A N 1
ATOM 593 C CA . THR A 1 77 ? -5.310 -4.326 7.548 1.00 84.94 77 THR A CA 1
ATOM 594 C C . THR A 1 77 ? -6.631 -3.886 8.160 1.00 84.94 77 THR A C 1
ATOM 596 O O . THR A 1 77 ? -7.689 -4.110 7.586 1.00 84.94 77 THR A O 1
ATOM 599 N N . ALA A 1 78 ? -6.568 -3.283 9.342 1.00 81.56 78 ALA A N 1
ATOM 600 C CA . ALA A 1 78 ? -7.695 -2.719 10.059 1.00 81.56 78 ALA A CA 1
ATOM 601 C C . ALA A 1 78 ? -7.149 -1.958 11.267 1.00 81.56 78 ALA A C 1
ATOM 603 O O . ALA A 1 78 ? -6.141 -2.360 11.863 1.00 81.56 78 ALA A O 1
ATOM 604 N N . TYR A 1 79 ? -7.847 -0.908 11.672 1.00 82.00 79 TYR A N 1
ATOM 605 C CA . TYR A 1 79 ? -7.534 -0.166 12.881 1.00 82.00 79 TYR A CA 1
ATOM 606 C C . TYR A 1 79 ? -8.768 0.025 13.752 1.00 82.00 79 TYR A C 1
ATOM 608 O O . TYR A 1 79 ? -9.902 0.010 13.273 1.00 82.00 79 TYR A O 1
ATOM 616 N N . VAL A 1 80 ? -8.536 0.146 15.059 1.00 84.06 80 VAL A N 1
ATOM 617 C CA . VAL A 1 80 ? -9.596 0.320 16.052 1.00 84.06 80 VAL A CA 1
ATOM 618 C C . VAL A 1 80 ? -9.633 1.784 16.454 1.00 84.06 80 VAL A C 1
ATOM 620 O O . VAL A 1 80 ? -8.663 2.293 17.021 1.00 84.06 80 VAL A O 1
ATOM 623 N N . THR A 1 81 ? -10.761 2.437 16.207 1.00 84.56 81 THR A N 1
ATOM 624 C CA . THR A 1 81 ? -11.020 3.797 16.685 1.00 84.56 81 THR A CA 1
ATOM 625 C C . THR A 1 81 ? -12.049 3.740 17.799 1.00 84.56 81 THR A C 1
ATOM 627 O O . THR A 1 81 ? -12.984 2.938 17.768 1.00 84.56 81 THR A O 1
ATOM 630 N N . LYS A 1 82 ? -11.862 4.576 18.818 1.00 84.50 82 LYS A N 1
ATOM 631 C CA . LYS A 1 82 ? -12.833 4.742 19.894 1.00 84.50 82 LYS A CA 1
ATOM 632 C C . LYS A 1 82 ? -13.528 6.077 19.713 1.00 84.50 82 LYS A C 1
ATOM 634 O O . LYS A 1 82 ? -12.882 7.116 19.844 1.00 84.50 82 LYS A O 1
ATOM 639 N N . ASP A 1 83 ? -14.829 6.038 19.464 1.00 83.69 83 ASP A N 1
ATOM 640 C CA . ASP A 1 83 ? -15.608 7.263 19.356 1.00 83.69 83 ASP A CA 1
ATOM 641 C C . ASP A 1 83 ? -15.737 7.927 20.736 1.00 83.69 83 ASP A C 1
ATOM 643 O O . ASP A 1 83 ? -16.139 7.271 21.709 1.00 83.69 83 ASP A O 1
ATOM 647 N N . PRO A 1 84 ? -15.396 9.223 20.863 1.00 82.00 84 PRO A N 1
ATOM 648 C CA . PRO A 1 84 ? -15.423 9.919 22.146 1.00 82.00 84 PRO A CA 1
ATOM 649 C C . PRO A 1 84 ? -16.848 10.129 22.677 1.00 82.00 84 PRO A C 1
ATOM 651 O O . PRO A 1 84 ? -17.034 10.197 23.892 1.00 82.00 84 PRO A O 1
ATOM 654 N N . GLU A 1 85 ? -17.851 10.179 21.796 1.00 85.19 85 GLU A N 1
ATOM 655 C CA . GLU A 1 85 ? -19.249 10.432 22.168 1.00 85.19 85 GLU A CA 1
ATOM 656 C C . GLU A 1 85 ? -20.000 9.152 22.562 1.00 85.19 85 GLU A C 1
ATOM 658 O O . GLU A 1 85 ? -20.673 9.114 23.591 1.00 85.19 85 GLU A O 1
ATOM 663 N N . THR A 1 86 ? -19.848 8.070 21.795 1.00 83.06 86 THR A N 1
ATOM 664 C CA . THR A 1 86 ? -20.577 6.806 22.014 1.00 83.06 86 THR A CA 1
ATOM 665 C C . THR A 1 86 ? -19.793 5.798 22.859 1.00 83.06 86 THR A C 1
ATOM 667 O O . THR A 1 86 ? -20.365 4.815 23.332 1.00 83.06 86 THR A O 1
ATOM 670 N N . ARG A 1 87 ? -18.483 6.024 23.066 1.00 81.06 87 ARG A N 1
ATOM 671 C CA . ARG A 1 87 ? -17.528 5.103 23.719 1.00 81.06 87 ARG A CA 1
ATOM 672 C C . ARG A 1 87 ? -17.473 3.707 23.088 1.00 81.06 87 ARG A C 1
ATOM 674 O O . ARG A 1 87 ? -16.911 2.794 23.699 1.00 81.06 87 ARG A O 1
ATOM 681 N N . GLN A 1 88 ? -18.025 3.543 21.891 1.00 85.25 88 GLN A N 1
ATOM 682 C CA . GLN A 1 88 ? -17.999 2.291 21.149 1.00 85.25 88 GLN A CA 1
ATOM 683 C C . GLN A 1 88 ? -16.666 2.144 20.409 1.00 85.25 88 GLN A C 1
ATOM 685 O O . GLN A 1 88 ? -16.016 3.128 20.051 1.00 85.25 88 GLN A O 1
ATOM 690 N N . 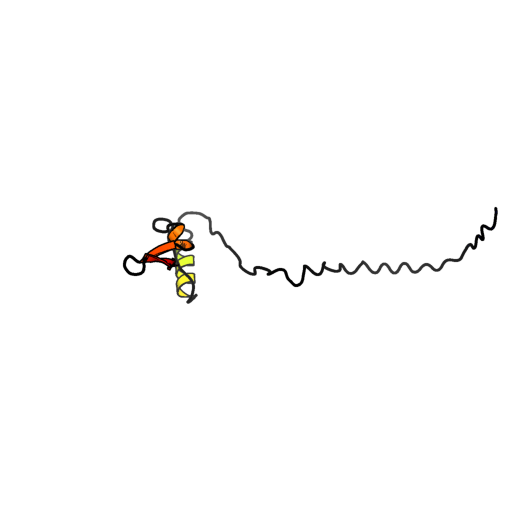LEU A 1 89 ? -16.241 0.893 20.234 1.00 86.69 89 LEU A N 1
ATOM 691 C CA . LEU A 1 89 ? -15.071 0.546 19.437 1.00 86.69 89 LEU A CA 1
ATOM 692 C C . LEU A 1 89 ? -15.546 0.246 18.019 1.00 86.69 89 LEU A C 1
ATOM 694 O O . LEU A 1 89 ? -16.347 -0.669 17.823 1.00 86.69 89 LEU A O 1
ATOM 698 N N . VAL A 1 90 ? -15.049 1.008 17.051 1.00 84.06 90 VAL A N 1
ATOM 699 C CA . VAL A 1 90 ? -15.349 0.821 15.631 1.00 84.06 90 VAL A CA 1
ATOM 700 C C . VAL A 1 90 ? -14.102 0.334 14.901 1.00 84.06 90 VAL A C 1
ATOM 702 O O . VAL A 1 90 ? -12.985 0.771 15.186 1.00 84.06 90 VAL A O 1
ATOM 705 N N . LEU A 1 91 ? -14.299 -0.609 13.980 1.00 86.56 91 LEU A N 1
ATOM 706 C CA . LEU A 1 91 ? -13.250 -1.114 13.099 1.00 86.56 91 LEU A CA 1
ATOM 707 C C . LEU A 1 91 ? -13.285 -0.324 11.796 1.00 86.56 91 LEU A C 1
ATOM 709 O O . LEU A 1 91 ? -14.346 -0.176 11.189 1.00 86.56 91 LEU A O 1
ATOM 713 N N . GLN A 1 92 ? -12.129 0.172 11.381 1.00 76.25 92 GLN A N 1
ATOM 714 C CA . GLN A 1 92 ? -11.954 0.909 10.135 1.00 76.25 92 GLN A CA 1
ATOM 715 C C . GLN A 1 92 ? -10.882 0.220 9.282 1.00 76.25 92 GLN A C 1
ATOM 717 O O . GLN A 1 92 ? -9.988 -0.441 9.819 1.00 76.25 92 GLN A O 1
ATOM 722 N N . THR A 1 93 ? -11.008 0.336 7.962 1.00 72.56 93 THR A N 1
ATOM 723 C CA . THR A 1 93 ? -10.110 -0.248 6.953 1.00 72.56 93 THR A CA 1
ATOM 724 C C . THR A 1 93 ? -9.523 0.863 6.106 1.00 72.56 93 THR A C 1
ATOM 726 O O . THR A 1 93 ? -10.283 1.805 5.788 1.00 72.56 93 THR A O 1
#

pLDDT: mean 73.61, std 18.58, range [33.75, 95.12]

Secondary structure (DSSP, 8-state):
----------------------------TT--------------TTS-HHHHHHHHHHH-TT-----TTT--HHHHS-EEEE-TTT--EEEE-

Organism: NCBI:txid355587